Protein AF-A0A5K0YYT6-F1 (afdb_monomer_lite)

Foldseek 3Di:
DDWPDKAWDDWDWDAFPVRFIKIWTWMWTADPPQGIWTWIKIWDDDPNDIDIDIDIDHADPVRHDDPVNVVVVVVVSVPPHDDD

Secondary structure (DSSP, 8-state):
--EEEEEEEEEEEEE-TTS-EEEEEEEEEEETTTEEEEEEEEEEEETTEEEEEEEEEE-BTTBPPPHHHHHHHHHHHHT-----

Radius of gyration: 14.09 Å; chains: 1; bounding box: 33×18×41 Å

Organism: NCBI:txid210225

Sequence (84 aa):
ESTKGAEVIQVRERTAEGGFPVYEFEYKVDSSRGGVKRIFSAAFVASKKLYLLNISHSDSQASPLNPQTKLLLEKVLGSFDLSS

InterPro domains:
  IPR002683 PsbP, C-terminal [PF01789] (3-81)
  IPR016123 Mog1/PsbP, alpha/beta/alpha sandwich [SSF55724] (4-82)

pLDDT: mean 91.46, std 8.02, range [58.5, 98.38]

Structure (mmCIF, N/CA/C/O backbone):
data_AF-A0A5K0YYT6-F1
#
_entry.id   AF-A0A5K0YYT6-F1
#
loop_
_atom_site.group_PDB
_atom_site.id
_atom_site.type_symbol
_atom_site.label_atom_id
_atom_site.label_alt_id
_atom_site.label_comp_id
_atom_site.label_asym_id
_atom_site.label_entity_id
_atom_site.label_seq_id
_atom_site.pdbx_PDB_ins_code
_atom_site.Cartn_x
_atom_site.Cartn_y
_atom_site.Cartn_z
_atom_site.occupancy
_atom_site.B_iso_or_equiv
_atom_site.auth_seq_id
_atom_site.auth_comp_id
_atom_site.auth_asym_id
_atom_site.auth_atom_id
_atom_site.pdbx_PDB_model_num
ATOM 1 N N . GLU A 1 1 ? -5.801 9.719 -16.936 1.00 60.12 1 GLU A N 1
ATOM 2 C CA . GLU A 1 1 ? -4.837 8.609 -17.119 1.00 60.12 1 GLU A CA 1
ATOM 3 C C . GLU A 1 1 ? -5.644 7.313 -17.084 1.00 60.12 1 GLU A C 1
ATOM 5 O O . GLU A 1 1 ? -6.596 7.277 -16.317 1.00 60.12 1 GLU A O 1
ATOM 10 N N . SER A 1 2 ? -5.382 6.329 -17.952 1.00 79.06 2 SER A N 1
ATOM 11 C CA . SER A 1 2 ? -6.123 5.053 -17.974 1.00 79.06 2 SER A CA 1
ATOM 12 C C . SER A 1 2 ? -5.191 3.910 -17.578 1.00 79.06 2 SER A C 1
ATOM 14 O O . SER A 1 2 ? -4.020 3.915 -17.966 1.00 79.06 2 SER A O 1
ATOM 16 N N . THR A 1 3 ? -5.696 2.960 -16.796 1.00 85.19 3 THR A N 1
ATOM 17 C CA . THR A 1 3 ? -4.958 1.764 -16.380 1.00 85.19 3 THR A CA 1
ATOM 18 C C . THR A 1 3 ? -5.064 0.697 -17.461 1.00 85.19 3 THR A C 1
ATOM 20 O O . THR A 1 3 ? -6.165 0.310 -17.841 1.00 85.19 3 THR A O 1
ATOM 23 N N . LYS A 1 4 ? -3.920 0.214 -17.945 1.00 89.25 4 LYS A N 1
ATOM 24 C CA . LYS A 1 4 ? -3.832 -0.901 -18.898 1.00 89.25 4 LYS A CA 1
ATOM 25 C C . LYS A 1 4 ? -3.886 -2.253 -18.195 1.00 89.25 4 LYS A C 1
ATOM 27 O O . LYS A 1 4 ? -4.472 -3.192 -18.717 1.00 89.25 4 LYS A O 1
ATOM 32 N N . GLY A 1 5 ? -3.278 -2.341 -17.017 1.00 92.00 5 GLY A N 1
ATOM 33 C CA . GLY A 1 5 ? -3.221 -3.563 -16.229 1.00 92.00 5 GLY A CA 1
ATOM 34 C C . GLY A 1 5 ? -2.714 -3.304 -14.818 1.00 92.00 5 GLY A C 1
ATOM 35 O O . GLY A 1 5 ? -2.099 -2.268 -14.5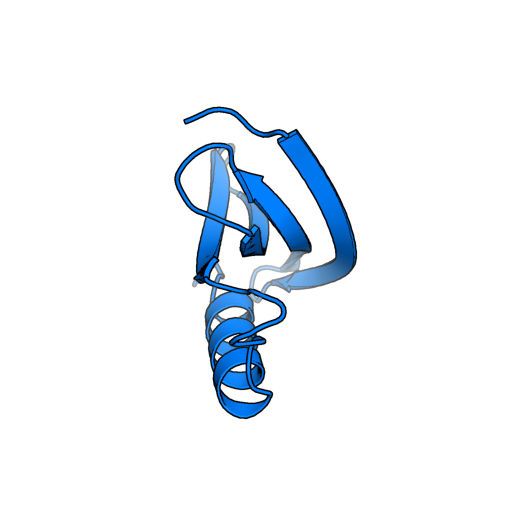45 1.00 92.00 5 GLY A O 1
ATOM 36 N N . ALA A 1 6 ? -2.989 -4.252 -13.928 1.00 93.62 6 ALA A N 1
ATOM 37 C CA . ALA A 1 6 ? -2.461 -4.262 -12.576 1.00 93.62 6 ALA A CA 1
ATOM 38 C C . ALA A 1 6 ? -2.040 -5.681 -12.188 1.00 93.62 6 ALA A C 1
ATOM 40 O O . ALA A 1 6 ? -2.686 -6.654 -12.573 1.00 93.62 6 ALA A O 1
ATOM 41 N N . GLU A 1 7 ? -0.966 -5.784 -11.416 1.00 95.69 7 GLU A N 1
ATOM 42 C CA . GLU A 1 7 ? -0.413 -7.048 -10.930 1.00 95.69 7 GLU A CA 1
ATOM 43 C C . GLU A 1 7 ? -0.174 -6.920 -9.429 1.00 95.69 7 GLU A C 1
ATOM 45 O O . GLU A 1 7 ? 0.580 -6.046 -9.002 1.00 95.69 7 GLU A O 1
ATOM 50 N N . VAL A 1 8 ? -0.804 -7.776 -8.625 1.00 97.06 8 VAL A N 1
ATOM 51 C CA . VAL A 1 8 ? -0.521 -7.850 -7.187 1.00 97.06 8 VAL A CA 1
ATOM 52 C C . VAL A 1 8 ? 0.754 -8.656 -6.985 1.00 97.06 8 VAL A C 1
ATOM 54 O O . VAL A 1 8 ? 0.845 -9.791 -7.439 1.00 97.06 8 VAL A O 1
ATOM 57 N N . ILE A 1 9 ? 1.725 -8.076 -6.284 1.00 96.69 9 ILE A N 1
ATOM 58 C CA . ILE A 1 9 ? 2.961 -8.763 -5.904 1.00 96.69 9 ILE A CA 1
ATOM 59 C C . ILE A 1 9 ? 2.842 -9.356 -4.510 1.00 96.69 9 ILE A C 1
ATOM 61 O O . ILE A 1 9 ? 3.322 -10.460 -4.267 1.00 96.69 9 ILE A O 1
ATOM 65 N N . GLN A 1 10 ? 2.239 -8.619 -3.579 1.00 97.25 10 GLN A N 1
ATOM 66 C CA . GLN A 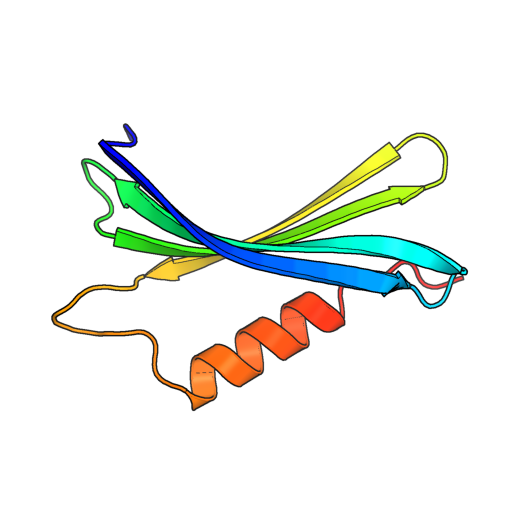1 10 ? 2.203 -9.037 -2.189 1.00 97.25 10 GLN A CA 1
ATOM 67 C C . GLN A 1 10 ? 0.973 -8.504 -1.471 1.00 97.25 10 GLN A C 1
ATOM 69 O O . GLN A 1 10 ? 0.545 -7.373 -1.702 1.00 97.25 10 GLN A O 1
ATOM 74 N N . VAL A 1 11 ? 0.473 -9.318 -0.547 1.00 97.62 11 VAL A N 1
ATOM 75 C CA . VAL A 1 11 ? -0.536 -8.947 0.443 1.00 97.62 11 VAL A CA 1
ATOM 76 C C . VAL A 1 11 ? -0.000 -9.341 1.813 1.00 97.62 11 VAL A C 1
ATOM 78 O O . VAL A 1 11 ? 0.562 -10.428 1.964 1.00 97.62 11 VAL A O 1
ATOM 81 N N . ARG A 1 12 ? -0.135 -8.459 2.800 1.00 96.88 12 ARG A N 1
ATOM 82 C CA . ARG A 1 12 ? 0.196 -8.736 4.201 1.00 96.88 12 ARG A CA 1
ATOM 83 C C . ARG A 1 12 ? -0.894 -8.189 5.110 1.00 96.88 12 ARG A C 1
ATOM 85 O O . ARG A 1 12 ? -1.575 -7.225 4.775 1.00 96.88 12 ARG A O 1
ATOM 92 N N . GLU A 1 13 ? -1.015 -8.801 6.274 1.00 96.25 13 GLU A N 1
ATOM 93 C CA . GLU A 1 13 ? -1.771 -8.269 7.399 1.00 96.25 13 GLU A CA 1
ATOM 94 C C . GLU A 1 13 ? -0.793 -8.093 8.558 1.00 96.25 13 GLU A C 1
ATOM 96 O O . GLU A 1 13 ? 0.030 -8.975 8.821 1.00 96.25 13 GLU A O 1
ATOM 101 N N . ARG A 1 14 ? -0.862 -6.949 9.235 1.00 94.19 14 ARG A N 1
ATOM 102 C CA . ARG A 1 14 ? -0.158 -6.711 10.496 1.00 94.19 14 ARG A CA 1
ATOM 103 C C . ARG A 1 14 ? -1.112 -6.123 11.520 1.00 94.19 14 ARG A C 1
ATOM 105 O O . ARG A 1 14 ? -2.094 -5.478 11.165 1.00 94.19 14 ARG A O 1
ATOM 112 N N . THR A 1 15 ? -0.785 -6.284 12.791 1.00 91.06 15 THR A N 1
ATOM 113 C CA . THR A 1 15 ? -1.504 -5.619 13.878 1.00 91.06 15 THR A CA 1
ATOM 114 C C . THR A 1 15 ? -0.901 -4.235 14.110 1.00 91.06 15 THR A C 1
ATOM 116 O O . THR A 1 15 ? 0.316 -4.107 14.246 1.00 91.06 15 THR A O 1
ATOM 119 N N . ALA A 1 16 ? -1.745 -3.206 14.121 1.00 86.31 16 ALA A N 1
ATOM 120 C CA . ALA A 1 16 ? -1.388 -1.848 14.519 1.00 86.31 16 ALA A CA 1
ATOM 121 C C . ALA A 1 16 ? -1.105 -1.741 16.025 1.00 86.31 16 ALA A C 1
ATOM 123 O O . ALA A 1 16 ? -1.527 -2.599 16.804 1.00 86.31 16 ALA A O 1
ATOM 124 N N . GLU A 1 17 ? -0.472 -0.647 16.453 1.00 82.75 17 GLU A N 1
ATOM 125 C CA . GLU A 1 17 ? -0.232 -0.358 17.878 1.00 82.75 17 GLU A CA 1
ATOM 126 C C . GLU A 1 17 ? -1.546 -0.333 18.692 1.00 82.75 17 GLU A C 1
ATOM 128 O O . GLU A 1 17 ? -1.596 -0.808 19.825 1.00 82.75 17 GLU A O 1
ATOM 133 N N . GLY A 1 18 ? -2.654 0.097 18.074 1.00 78.25 18 GLY A N 1
ATOM 134 C CA . GLY A 1 18 ? -4.002 0.071 18.657 1.00 78.25 18 GLY A CA 1
ATOM 135 C C . GLY A 1 18 ? -4.734 -1.281 18.611 1.00 78.25 18 GLY A C 1
ATOM 136 O O . GLY A 1 18 ? -5.928 -1.331 18.906 1.00 78.25 18 GLY A O 1
ATOM 137 N N . GLY A 1 19 ? -4.074 -2.370 18.201 1.00 86.06 19 GLY A N 1
ATOM 138 C CA . GLY A 1 19 ? -4.632 -3.729 18.206 1.00 86.06 19 GLY A CA 1
ATOM 139 C C . GLY A 1 19 ? -5.582 -4.071 17.050 1.00 86.06 19 GLY A C 1
ATOM 140 O O . GLY A 1 19 ? -6.119 -5.177 17.011 1.00 86.06 19 GLY A O 1
ATOM 141 N N . PHE A 1 20 ? -5.799 -3.157 16.103 1.00 88.62 20 PHE A N 1
ATOM 142 C CA . PHE A 1 20 ? -6.618 -3.400 14.911 1.00 88.62 20 PHE A CA 1
ATOM 143 C C . PHE A 1 20 ? -5.764 -3.895 13.726 1.00 88.62 20 PHE A C 1
ATOM 145 O O . PHE A 1 20 ? -4.562 -3.627 13.678 1.00 88.62 20 PHE A O 1
ATOM 152 N N . PRO A 1 21 ? -6.348 -4.623 12.757 1.00 94.75 21 PRO A N 1
ATOM 153 C CA . PRO A 1 21 ? -5.611 -5.085 11.586 1.00 94.75 21 PRO A CA 1
ATOM 154 C C . PRO A 1 21 ? -5.339 -3.940 10.600 1.00 94.75 21 PRO A C 1
ATOM 156 O O . PRO A 1 21 ? -6.225 -3.136 10.294 1.00 94.75 21 PRO A O 1
ATOM 159 N N . VAL A 1 22 ? -4.122 -3.915 10.059 1.00 96.69 22 VAL A N 1
ATOM 160 C CA . VAL A 1 22 ? -3.707 -3.101 8.914 1.00 96.69 22 VAL A CA 1
ATOM 161 C C . VAL A 1 22 ? -3.393 -4.034 7.754 1.00 96.69 22 VAL A C 1
ATOM 163 O O . VAL A 1 22 ? -2.536 -4.913 7.861 1.00 96.69 22 VAL A O 1
ATOM 166 N N . TYR A 1 23 ? -4.085 -3.827 6.638 1.00 97.81 23 TYR A N 1
ATOM 167 C CA . TYR A 1 23 ? -3.886 -4.582 5.407 1.00 97.81 23 TYR A CA 1
ATOM 168 C C . TYR A 1 23 ? -2.931 -3.834 4.494 1.00 97.81 23 TYR A C 1
ATOM 170 O O . TYR A 1 23 ? -3.178 -2.678 4.150 1.00 97.81 23 TYR A O 1
ATOM 178 N N . GLU A 1 24 ? -1.862 -4.500 4.082 1.00 98.06 24 GLU A N 1
ATOM 179 C CA . GLU A 1 24 ? -0.817 -3.947 3.235 1.00 98.06 24 GLU A CA 1
ATOM 180 C C . GLU A 1 24 ? -0.788 -4.645 1.874 1.00 98.06 24 GLU A C 1
ATOM 182 O O . GLU A 1 24 ? -0.889 -5.871 1.781 1.00 98.06 24 GLU A O 1
ATOM 187 N N . PHE A 1 25 ? -0.603 -3.866 0.811 1.00 98.06 25 PHE A N 1
ATOM 188 C CA . PHE A 1 25 ? -0.552 -4.340 -0.567 1.00 98.06 25 PHE A CA 1
ATOM 189 C C . PHE A 1 25 ? 0.677 -3.772 -1.272 1.00 98.06 25 PHE A C 1
ATOM 191 O O . PHE A 1 25 ? 0.957 -2.579 -1.185 1.00 98.06 25 PHE A O 1
ATOM 198 N N . GLU A 1 26 ? 1.380 -4.610 -2.026 1.00 97.94 26 GLU A N 1
ATOM 199 C CA . GLU A 1 26 ? 2.371 -4.183 -3.014 1.00 97.94 26 GLU A CA 1
ATOM 200 C C . GLU A 1 26 ? 1.871 -4.621 -4.390 1.00 97.94 26 GLU A C 1
ATOM 202 O O . GLU A 1 26 ? 1.627 -5.809 -4.613 1.00 97.94 26 GLU A O 1
ATOM 207 N N . TYR A 1 27 ? 1.705 -3.686 -5.322 1.00 96.62 27 TYR A N 1
ATOM 208 C CA . TYR A 1 27 ? 1.227 -3.997 -6.669 1.00 96.62 27 TYR A CA 1
ATOM 209 C C . TYR A 1 27 ? 1.854 -3.097 -7.733 1.00 96.62 27 TYR A C 1
ATOM 211 O O . TYR A 1 27 ? 2.366 -2.019 -7.443 1.00 96.62 27 TYR A O 1
ATOM 219 N N . LYS A 1 28 ? 1.849 -3.548 -8.986 1.00 95.25 28 LYS A N 1
ATOM 220 C CA . LYS A 1 28 ? 2.220 -2.742 -10.150 1.00 95.25 28 LYS A CA 1
ATOM 221 C C . LYS A 1 28 ? 0.973 -2.261 -10.872 1.00 95.25 28 LYS A C 1
ATOM 223 O O . LYS A 1 28 ? 0.004 -3.004 -10.987 1.00 95.25 28 LYS A O 1
ATOM 228 N N . VAL A 1 29 ? 1.017 -1.038 -11.385 1.00 93.75 29 VAL A N 1
ATOM 229 C CA . VAL A 1 29 ? -0.011 -0.467 -12.263 1.00 93.75 29 VAL A CA 1
ATOM 230 C C . VAL A 1 29 ? 0.666 0.014 -13.533 1.00 93.75 29 VAL A C 1
ATOM 232 O O . VAL A 1 29 ? 1.530 0.888 -13.468 1.00 93.75 29 VAL A O 1
ATOM 235 N N . ASP A 1 30 ? 0.272 -0.532 -14.682 1.00 91.56 30 ASP A N 1
ATOM 236 C CA . ASP A 1 30 ? 0.666 0.010 -15.982 1.00 91.56 30 ASP A CA 1
ATOM 237 C C . ASP A 1 30 ? -0.349 1.065 -16.413 1.00 91.56 30 ASP A C 1
ATOM 239 O O . ASP A 1 30 ? -1.541 0.789 -16.583 1.00 91.56 30 ASP A O 1
ATOM 243 N N . SER A 1 31 ? 0.129 2.292 -16.575 1.00 83.81 31 SER A N 1
ATOM 244 C CA . SER A 1 31 ? -0.689 3.422 -16.975 1.00 83.81 31 SER A CA 1
ATOM 245 C C . SER A 1 31 ? -0.420 3.829 -18.420 1.00 83.81 31 SER A C 1
ATOM 247 O O . SER A 1 31 ? 0.692 3.776 -18.946 1.00 83.81 31 SER A O 1
ATOM 249 N N . SER A 1 32 ? -1.458 4.325 -19.084 1.00 79.75 32 SER A N 1
ATOM 250 C CA . SER A 1 32 ? -1.381 4.718 -20.487 1.00 79.75 32 SER A CA 1
ATOM 251 C C . SER A 1 32 ? -0.438 5.893 -20.762 1.00 79.75 32 SER A C 1
ATOM 253 O O . SER A 1 32 ? 0.021 6.030 -21.892 1.00 79.75 32 SER A O 1
ATOM 255 N N . ARG A 1 33 ? -0.173 6.750 -19.766 1.00 77.31 33 ARG A N 1
ATOM 256 C CA . ARG A 1 33 ? 0.630 7.980 -19.917 1.00 77.31 33 ARG A CA 1
ATOM 257 C C . ARG A 1 33 ? 1.710 8.176 -18.846 1.00 77.31 33 ARG A C 1
ATOM 259 O O . ARG A 1 33 ? 2.556 9.039 -19.030 1.00 77.31 33 ARG A O 1
ATOM 266 N N . GLY A 1 34 ? 1.684 7.417 -17.751 1.00 77.19 34 GLY A N 1
ATOM 267 C CA . GLY A 1 34 ? 2.605 7.563 -16.618 1.00 77.19 34 GLY A CA 1
ATOM 268 C C . GLY A 1 34 ? 3.602 6.413 -16.461 1.00 77.19 34 GLY A C 1
ATOM 269 O O . GLY A 1 34 ? 4.303 6.371 -15.455 1.00 77.19 34 GLY A O 1
ATOM 270 N N . GLY A 1 35 ? 3.648 5.481 -17.421 1.00 86.12 35 GLY A N 1
ATOM 271 C CA . GLY A 1 35 ? 4.464 4.271 -17.337 1.00 86.12 35 GLY A CA 1
ATOM 272 C C . GLY A 1 35 ? 3.976 3.294 -16.266 1.00 86.12 35 GLY A C 1
ATOM 273 O O . GLY A 1 35 ? 2.868 3.424 -15.732 1.00 86.12 35 GLY A O 1
ATOM 274 N N . VAL A 1 36 ? 4.818 2.307 -15.966 1.00 91.38 36 VAL A N 1
ATOM 275 C CA . VAL A 1 36 ? 4.570 1.348 -14.889 1.00 91.38 36 VAL A CA 1
ATOM 276 C C . VAL A 1 36 ? 4.962 1.983 -13.553 1.00 91.38 36 VAL A C 1
ATOM 278 O O . VAL A 1 36 ? 6.020 2.599 -13.415 1.00 91.38 36 VAL A O 1
ATOM 281 N N . LYS A 1 37 ? 4.076 1.861 -12.568 1.00 93.06 37 LYS A N 1
ATOM 282 C CA . LYS A 1 37 ? 4.275 2.329 -11.193 1.00 93.06 37 LYS A CA 1
ATOM 283 C C . LYS A 1 37 ? 4.226 1.137 -10.248 1.00 93.06 37 LYS A C 1
ATOM 285 O O . LYS A 1 37 ? 3.371 0.269 -10.412 1.00 93.06 37 LYS A O 1
ATOM 290 N N . ARG A 1 38 ? 5.098 1.117 -9.242 1.00 96.06 38 ARG A N 1
ATOM 291 C CA . ARG A 1 38 ? 5.007 0.244 -8.068 1.00 96.06 38 ARG A CA 1
ATOM 292 C C . ARG A 1 38 ? 4.272 1.001 -6.972 1.00 96.06 38 ARG A C 1
ATOM 294 O O . ARG A 1 38 ? 4.673 2.109 -6.616 1.00 96.06 38 ARG A O 1
ATOM 301 N N . ILE A 1 39 ? 3.204 0.413 -6.461 1.00 96.94 39 ILE A N 1
ATOM 302 C CA . ILE A 1 39 ? 2.374 0.978 -5.408 1.00 96.94 39 ILE A CA 1
ATOM 303 C C . ILE A 1 39 ? 2.560 0.157 -4.136 1.00 96.94 39 ILE A C 1
ATOM 305 O O . ILE A 1 39 ? 2.505 -1.072 -4.183 1.00 96.94 39 ILE A O 1
ATOM 309 N N . PHE A 1 40 ? 2.770 0.853 -3.021 1.00 98.38 40 PHE A N 1
ATOM 310 C CA . PHE A 1 40 ? 2.713 0.306 -1.669 1.00 98.38 40 PHE A CA 1
ATOM 311 C C . PHE A 1 40 ? 1.521 0.948 -0.967 1.00 98.38 40 PHE A C 1
ATOM 313 O O . PHE A 1 40 ? 1.461 2.176 -0.852 1.00 98.38 40 PHE A O 1
ATOM 320 N N . SER A 1 41 ? 0.573 0.135 -0.522 1.00 98.31 41 SER A N 1
ATOM 321 C CA . SER A 1 41 ? -0.678 0.609 0.063 1.00 98.31 41 SER A CA 1
ATOM 322 C C . SER A 1 41 ? -0.908 -0.002 1.425 1.00 98.31 41 SER A C 1
ATOM 324 O O . SER A 1 41 ? -0.604 -1.173 1.623 1.00 98.31 41 SER A O 1
ATOM 326 N N . ALA A 1 42 ? -1.473 0.777 2.339 1.00 97.81 42 ALA A N 1
ATOM 327 C CA . ALA A 1 42 ? -1.942 0.295 3.630 1.00 97.81 42 ALA A CA 1
ATOM 328 C C . ALA A 1 42 ? -3.367 0.795 3.876 1.00 97.81 42 ALA A C 1
ATOM 330 O O . ALA A 1 42 ? -3.702 1.931 3.527 1.00 97.81 42 ALA A O 1
ATOM 331 N N . ALA A 1 43 ? -4.202 -0.055 4.465 1.00 97.38 43 ALA A N 1
ATOM 332 C CA . ALA A 1 43 ? -5.591 0.249 4.761 1.00 97.38 43 ALA A CA 1
ATOM 333 C C . ALA A 1 43 ? -6.009 -0.314 6.120 1.00 97.38 43 ALA A C 1
ATOM 335 O O . ALA A 1 43 ? -5.716 -1.464 6.442 1.00 97.38 43 ALA A O 1
ATOM 336 N N . PHE A 1 44 ? -6.751 0.479 6.888 1.00 95.31 44 PHE A N 1
ATOM 337 C CA . PHE A 1 44 ? -7.413 0.023 8.109 1.00 95.31 44 PHE A CA 1
ATOM 338 C C . PHE A 1 44 ? -8.670 0.851 8.393 1.00 95.31 44 PHE A C 1
ATOM 340 O O . PHE A 1 44 ? -8.875 1.931 7.831 1.00 95.31 44 PHE A O 1
ATOM 347 N N . VAL A 1 45 ? -9.524 0.338 9.279 1.00 93.44 45 VAL A N 1
ATOM 348 C CA . VAL A 1 45 ? -10.735 1.026 9.737 1.00 93.44 45 VAL A CA 1
ATOM 349 C C . VAL A 1 45 ? -10.627 1.296 11.228 1.00 93.44 45 VAL A C 1
ATOM 351 O O . VAL A 1 45 ? -10.405 0.382 12.014 1.00 93.44 45 VAL A O 1
ATOM 354 N N . ALA A 1 46 ? -10.851 2.546 11.618 1.00 90.94 46 ALA A N 1
ATOM 355 C CA . ALA A 1 46 ? -10.894 2.962 13.014 1.00 90.94 46 ALA A CA 1
ATOM 356 C C . ALA A 1 46 ? -11.912 4.089 13.191 1.00 90.94 46 ALA A C 1
ATOM 358 O O . ALA A 1 46 ? -12.120 4.895 12.284 1.00 90.94 46 ALA A O 1
ATOM 359 N N . SER A 1 47 ? -12.593 4.142 14.339 1.00 90.31 47 SER A N 1
ATOM 360 C CA . SER A 1 47 ? -13.575 5.198 14.649 1.00 90.31 47 SER A CA 1
ATOM 361 C C . SER A 1 47 ? -14.598 5.453 13.524 1.00 90.31 47 SER A C 1
ATOM 363 O O . SER A 1 47 ? -14.957 6.597 13.243 1.00 90.31 47 SER A O 1
ATOM 365 N N . LYS A 1 48 ? -15.064 4.377 12.865 1.00 93.12 48 LYS A N 1
ATOM 366 C CA . LYS A 1 48 ? -15.998 4.393 11.717 1.00 93.12 48 LYS A CA 1
ATOM 367 C C . LYS A 1 48 ? -15.470 5.116 10.463 1.00 93.12 48 LYS A C 1
ATOM 369 O O . LYS A 1 48 ? -16.262 5.553 9.631 1.00 93.12 48 LYS A O 1
ATOM 374 N N . LYS A 1 49 ? -14.150 5.242 10.313 1.00 94.62 49 LYS A N 1
ATOM 375 C CA . LYS A 1 49 ? -13.482 5.859 9.159 1.00 94.62 49 LYS A CA 1
ATOM 376 C C . LYS A 1 49 ? -12.509 4.873 8.517 1.00 94.62 49 LYS A C 1
ATOM 378 O O . LYS A 1 49 ? -11.814 4.145 9.222 1.00 94.62 49 LYS A O 1
ATOM 383 N N . LEU A 1 50 ? -12.472 4.869 7.185 1.00 95.75 50 LEU A N 1
ATOM 384 C CA . LEU A 1 50 ? -11.477 4.148 6.394 1.00 95.75 50 LEU A CA 1
ATOM 385 C C . LEU A 1 50 ? -10.259 5.051 6.185 1.00 95.75 50 LEU A C 1
ATOM 387 O O . LEU A 1 50 ? -10.394 6.163 5.675 1.00 95.75 50 LEU A O 1
ATOM 391 N N . TYR A 1 51 ? -9.087 4.551 6.555 1.00 95.62 51 TYR A N 1
ATOM 392 C CA . TYR A 1 51 ? -7.806 5.214 6.361 1.00 95.62 51 TYR A CA 1
ATOM 393 C C . TYR A 1 51 ? -7.038 4.481 5.270 1.00 95.62 51 TYR A C 1
ATOM 395 O O . TYR A 1 51 ? -6.928 3.257 5.308 1.00 95.62 51 TYR A O 1
ATOM 403 N N . LEU A 1 52 ? -6.533 5.231 4.291 1.00 97.38 52 LEU A N 1
ATOM 404 C CA . LEU A 1 52 ? -5.799 4.700 3.148 1.00 97.38 52 LEU A CA 1
ATOM 405 C C . LEU A 1 52 ? -4.491 5.470 2.987 1.00 97.38 52 LEU A C 1
ATOM 407 O O . LEU A 1 52 ? -4.506 6.695 2.862 1.00 97.38 52 LEU A O 1
ATOM 411 N N . LEU A 1 53 ? -3.381 4.744 2.920 1.00 97.56 53 LEU A N 1
ATOM 412 C 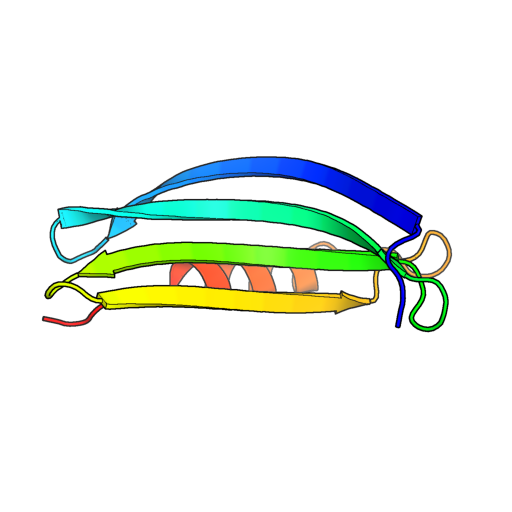CA . LEU A 1 53 ? -2.101 5.248 2.442 1.00 97.56 53 LEU A CA 1
ATOM 413 C C . LEU A 1 53 ? -1.815 4.621 1.079 1.00 97.56 53 LEU A C 1
ATOM 415 O O . LEU A 1 53 ? -1.944 3.412 0.914 1.00 97.56 53 LEU A O 1
ATOM 419 N N . ASN A 1 54 ? -1.405 5.446 0.118 1.00 97.50 54 ASN A N 1
ATOM 420 C CA . ASN A 1 54 ? -0.916 5.012 -1.185 1.00 97.50 54 ASN A CA 1
ATOM 421 C C . ASN A 1 54 ? 0.416 5.699 -1.468 1.00 97.50 54 ASN A C 1
ATOM 423 O O . ASN A 1 54 ? 0.466 6.916 -1.644 1.00 97.50 54 ASN A O 1
ATOM 427 N N . ILE A 1 55 ? 1.483 4.913 -1.553 1.00 97.62 55 ILE A N 1
ATOM 428 C CA . ILE A 1 55 ? 2.807 5.374 -1.951 1.00 97.62 55 ILE A CA 1
ATOM 429 C C . ILE A 1 55 ? 3.045 4.906 -3.384 1.00 97.62 55 ILE A C 1
ATOM 431 O O . ILE A 1 55 ? 3.101 3.708 -3.648 1.00 97.62 55 ILE A O 1
ATOM 435 N N . SER A 1 56 ? 3.179 5.849 -4.315 1.00 95.19 56 SER A N 1
ATOM 436 C CA . SER A 1 56 ? 3.433 5.557 -5.727 1.00 95.19 56 SER A CA 1
ATOM 437 C C . SER A 1 56 ? 4.889 5.835 -6.077 1.00 95.19 56 SER A C 1
ATOM 439 O O . SER A 1 56 ? 5.362 6.957 -5.912 1.00 95.19 56 SER A O 1
ATOM 441 N N . HIS A 1 57 ? 5.568 4.846 -6.648 1.00 94.44 57 HIS A N 1
ATOM 442 C CA . HIS A 1 57 ? 6.934 4.959 -7.149 1.00 94.44 57 HIS A CA 1
ATOM 443 C C . HIS A 1 57 ? 6.986 4.571 -8.633 1.00 94.44 57 HIS A C 1
ATOM 445 O O . HIS A 1 57 ? 6.351 3.602 -9.041 1.00 94.44 57 HIS A O 1
ATOM 451 N N . SER A 1 58 ? 7.733 5.310 -9.456 1.00 91.50 58 SER A N 1
ATOM 452 C CA . SER A 1 58 ? 7.953 4.930 -10.861 1.00 91.50 58 SER A CA 1
ATOM 453 C C . SER A 1 58 ? 8.796 3.655 -10.921 1.00 91.50 58 SER A C 1
ATOM 455 O O . SER A 1 58 ? 9.859 3.605 -10.313 1.00 91.50 58 SER A O 1
ATOM 457 N N . ASP A 1 59 ? 8.339 2.611 -11.601 1.00 87.50 59 ASP A N 1
ATOM 458 C CA . ASP A 1 59 ? 9.034 1.321 -11.634 1.00 87.50 59 ASP A CA 1
ATOM 459 C C . ASP A 1 59 ? 8.959 0.752 -13.044 1.00 87.50 59 ASP A C 1
ATOM 461 O O . ASP A 1 59 ? 7.905 0.313 -13.493 1.00 87.50 59 ASP A O 1
ATOM 465 N N . SER A 1 60 ? 10.073 0.791 -13.767 1.00 83.88 60 SER A N 1
ATOM 466 C CA . SER A 1 60 ? 10.139 0.346 -15.160 1.00 83.88 60 SER A CA 1
ATOM 467 C C . SER A 1 60 ? 11.222 -0.708 -15.329 1.00 83.88 60 SER A C 1
ATOM 469 O O . SER A 1 60 ? 12.154 -0.772 -14.538 1.00 83.88 60 SER A O 1
ATOM 471 N N . GLN A 1 61 ? 11.162 -1.504 -16.398 1.00 81.31 61 GLN A N 1
ATOM 472 C CA . GLN A 1 61 ? 12.250 -2.448 -16.686 1.00 81.31 61 GLN A CA 1
ATOM 473 C C . GLN A 1 61 ? 13.608 -1.746 -16.872 1.00 81.31 61 GLN A C 1
ATOM 475 O O . GLN A 1 61 ? 14.635 -2.308 -16.512 1.00 81.31 61 GLN A O 1
ATOM 480 N N . ALA A 1 62 ? 13.613 -0.516 -17.396 1.00 83.88 62 ALA A N 1
ATOM 481 C CA . ALA A 1 62 ? 14.828 0.274 -17.602 1.00 83.88 62 ALA A CA 1
ATOM 482 C C . ALA A 1 62 ? 15.377 0.904 -16.309 1.00 83.88 62 ALA A C 1
ATOM 484 O O . ALA A 1 62 ? 16.563 1.202 -16.222 1.00 83.88 62 ALA A O 1
ATOM 485 N N . SER A 1 63 ? 14.516 1.121 -15.315 1.00 84.44 63 SER A N 1
ATOM 486 C CA . SER A 1 63 ? 14.869 1.681 -14.010 1.00 84.44 63 SER A CA 1
ATOM 487 C C . SER A 1 63 ? 14.000 1.004 -12.950 1.00 84.44 63 SER A C 1
ATOM 489 O O . SER A 1 63 ? 12.943 1.539 -12.584 1.00 84.44 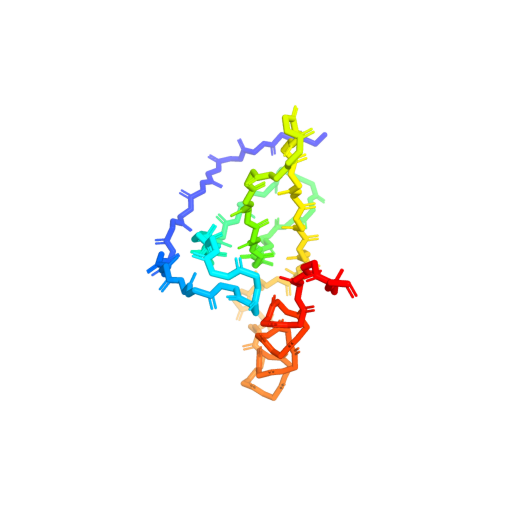63 SER A O 1
ATOM 491 N N . PRO A 1 64 ? 14.366 -0.228 -12.552 1.00 89.88 64 PRO A N 1
ATOM 492 C CA . PRO A 1 64 ? 13.597 -0.980 -11.579 1.00 89.88 64 PRO A CA 1
ATOM 493 C C . PRO A 1 64 ? 13.741 -0.350 -10.196 1.00 89.88 64 PRO A C 1
ATOM 495 O O . PRO A 1 64 ? 14.772 0.246 -9.868 1.00 89.88 64 PRO A O 1
ATOM 498 N N . LEU A 1 65 ? 12.720 -0.520 -9.357 1.00 93.38 65 LEU A N 1
ATOM 499 C CA . LEU A 1 65 ? 12.794 -0.127 -7.953 1.00 93.38 65 LEU A CA 1
ATOM 500 C C . LEU A 1 65 ? 14.015 -0.777 -7.280 1.00 93.38 65 LEU A C 1
ATOM 502 O O . LEU A 1 65 ? 14.093 -1.999 -7.143 1.00 93.38 65 LEU A O 1
ATOM 506 N N . ASN A 1 66 ? 14.962 0.051 -6.835 1.00 94.44 66 ASN A N 1
ATOM 507 C CA . ASN A 1 66 ? 16.155 -0.447 -6.161 1.00 94.44 66 ASN A CA 1
ATOM 508 C C . ASN A 1 66 ? 15.827 -0.929 -4.725 1.00 94.44 66 ASN A C 1
ATOM 510 O O . ASN A 1 66 ? 14.896 -0.408 -4.095 1.00 94.44 66 ASN A O 1
ATOM 514 N N . PRO A 1 67 ? 16.591 -1.893 -4.174 1.00 95.19 67 PRO A N 1
ATOM 515 C CA . PRO A 1 67 ? 16.305 -2.471 -2.860 1.00 95.19 67 PRO A CA 1
ATOM 516 C C . PRO A 1 67 ? 16.345 -1.471 -1.696 1.00 95.19 67 PRO A C 1
ATOM 518 O O . PRO A 1 67 ? 15.540 -1.580 -0.775 1.00 95.19 67 PRO A O 1
ATOM 521 N N . GLN A 1 68 ? 17.250 -0.486 -1.719 1.00 97.12 68 GLN A N 1
ATOM 522 C CA . GLN A 1 68 ? 17.359 0.509 -0.646 1.00 97.12 68 GLN A CA 1
ATOM 523 C C . GLN A 1 68 ? 16.131 1.426 -0.599 1.00 97.12 68 GLN A C 1
ATOM 525 O O . GLN A 1 68 ? 15.577 1.672 0.472 1.00 97.12 68 GLN A O 1
ATOM 530 N N . THR A 1 69 ? 15.672 1.902 -1.757 1.00 96.31 69 THR A N 1
ATOM 531 C CA . THR A 1 69 ? 14.438 2.675 -1.882 1.00 96.31 69 THR A CA 1
ATOM 532 C C . THR A 1 69 ? 13.246 1.820 -1.485 1.00 96.31 69 THR A C 1
ATOM 534 O O . THR A 1 69 ? 12.422 2.295 -0.713 1.00 96.31 69 THR A O 1
ATOM 537 N N . LYS A 1 70 ? 13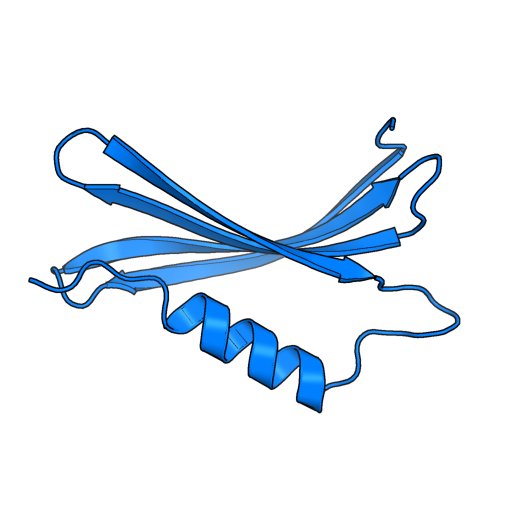.178 0.550 -1.911 1.00 96.50 70 LYS A N 1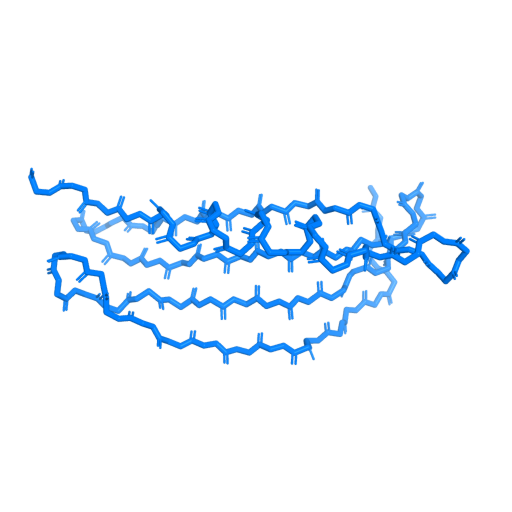
ATOM 538 C CA . LYS A 1 70 ? 12.121 -0.369 -1.464 1.00 96.50 70 LYS A CA 1
ATOM 539 C C . LYS A 1 70 ? 12.052 -0.444 0.063 1.00 96.50 70 LYS A C 1
ATOM 541 O O . LYS A 1 70 ? 10.984 -0.219 0.620 1.00 96.50 70 LYS A O 1
ATOM 546 N N . LEU A 1 71 ? 13.184 -0.667 0.729 1.00 97.50 71 LEU A N 1
ATOM 547 C CA . LEU A 1 71 ? 13.247 -0.735 2.189 1.00 97.50 71 LEU A CA 1
ATOM 548 C C . LEU A 1 71 ? 12.748 0.559 2.855 1.00 97.50 71 LEU A C 1
ATOM 550 O O . LEU A 1 71 ? 12.082 0.509 3.886 1.00 97.50 71 LEU A O 1
ATOM 554 N N . LEU A 1 72 ? 13.061 1.728 2.286 1.00 97.81 72 LEU A N 1
ATOM 555 C CA . LEU A 1 72 ? 12.549 3.008 2.788 1.00 97.81 72 LEU A CA 1
ATOM 556 C C . LEU A 1 72 ? 11.031 3.125 2.612 1.00 97.81 72 LEU A C 1
ATOM 558 O O . LEU A 1 72 ? 10.352 3.542 3.546 1.00 97.81 72 LEU A O 1
ATOM 562 N N . LEU A 1 73 ? 10.491 2.732 1.456 1.00 97.81 73 LEU A N 1
ATOM 563 C CA . LEU A 1 73 ? 9.046 2.757 1.201 1.00 97.81 73 LEU A CA 1
ATOM 564 C C . LEU A 1 73 ? 8.300 1.791 2.131 1.00 97.81 73 LEU A C 1
ATOM 566 O O . LEU A 1 73 ? 7.260 2.156 2.670 1.00 97.81 73 LEU A O 1
ATOM 570 N N . GLU A 1 74 ? 8.858 0.605 2.386 1.00 97.00 74 GLU A N 1
ATOM 571 C CA . GLU A 1 74 ? 8.320 -0.362 3.352 1.00 97.00 74 GLU A CA 1
ATOM 572 C C . GLU A 1 74 ? 8.341 0.184 4.786 1.00 97.00 74 GLU A C 1
ATOM 574 O O . GLU A 1 74 ? 7.384 -0.011 5.530 1.00 97.00 74 GLU A O 1
ATOM 579 N N . LYS A 1 75 ? 9.385 0.924 5.178 1.00 96.56 75 LYS A N 1
ATOM 580 C CA . LYS A 1 75 ? 9.421 1.603 6.485 1.00 96.56 75 LYS A CA 1
ATOM 581 C C . LYS A 1 75 ? 8.361 2.696 6.599 1.00 96.56 75 LYS A C 1
ATOM 583 O O . LYS A 1 75 ? 7.709 2.792 7.633 1.00 96.56 75 LYS A O 1
ATOM 588 N N . VAL A 1 76 ? 8.172 3.500 5.550 1.00 96.88 76 VAL A N 1
ATOM 589 C CA . VAL A 1 76 ? 7.110 4.520 5.519 1.00 96.88 76 VAL A CA 1
ATOM 590 C C . VAL A 1 76 ? 5.738 3.849 5.609 1.00 96.88 76 VAL A C 1
ATOM 592 O O . VAL A 1 76 ? 4.906 4.277 6.405 1.00 96.88 76 VAL A O 1
ATOM 595 N N . LEU A 1 77 ? 5.520 2.759 4.869 1.00 97.00 77 LEU A N 1
ATOM 596 C CA . LEU A 1 77 ? 4.295 1.962 4.933 1.00 97.00 77 LEU A CA 1
ATOM 597 C C . LEU A 1 77 ? 4.026 1.430 6.351 1.00 97.00 77 LEU A C 1
ATOM 599 O O . LEU A 1 77 ? 2.934 1.614 6.886 1.00 97.00 77 LEU A O 1
ATOM 603 N N . GLY A 1 78 ? 5.041 0.834 6.980 1.00 94.19 78 GLY A N 1
ATOM 604 C CA . GLY A 1 78 ? 4.946 0.284 8.332 1.00 94.19 78 GLY A CA 1
ATOM 605 C C . GLY A 1 78 ? 4.737 1.342 9.420 1.00 94.19 78 GLY A C 1
ATOM 606 O O . GLY A 1 78 ? 4.221 1.017 10.482 1.00 94.19 78 GLY A O 1
ATOM 607 N N . SER A 1 79 ? 5.084 2.606 9.155 1.00 93.25 79 SER A N 1
ATOM 608 C CA . SER A 1 79 ? 4.817 3.730 10.065 1.00 93.25 79 SER A CA 1
ATOM 609 C C . SER A 1 79 ? 3.382 4.267 9.995 1.00 93.25 79 SER A C 1
ATOM 611 O O . SER A 1 79 ? 3.011 5.125 10.794 1.00 93.25 79 SER A O 1
ATOM 613 N N . PHE A 1 80 ? 2.569 3.796 9.041 1.00 94.06 80 PHE A N 1
ATOM 614 C CA . PHE A 1 80 ? 1.173 4.204 8.919 1.00 94.06 80 PHE A CA 1
ATOM 615 C C . PHE A 1 80 ? 0.316 3.517 9.978 1.00 94.06 80 PHE A C 1
ATOM 617 O O . PHE A 1 80 ? -0.144 2.389 9.797 1.00 94.06 80 PHE A O 1
ATOM 624 N N . ASP A 1 81 ? 0.116 4.204 11.091 1.00 89.94 81 ASP A N 1
ATOM 625 C CA . ASP A 1 81 ? -0.635 3.708 12.236 1.00 89.94 81 ASP A CA 1
ATOM 626 C C . ASP A 1 81 ? -1.461 4.840 12.869 1.00 89.94 81 ASP A C 1
ATOM 628 O O . ASP A 1 81 ? -1.275 6.017 12.541 1.00 89.94 81 ASP A O 1
ATOM 632 N N . LEU A 1 82 ? -2.388 4.499 13.764 1.00 80.62 82 LEU A N 1
ATOM 633 C CA . LEU A 1 82 ? -3.006 5.474 14.657 1.00 80.62 82 LEU A CA 1
ATOM 634 C C . LEU A 1 82 ? -2.280 5.448 15.994 1.00 80.62 82 LEU A C 1
ATOM 636 O O . LEU A 1 82 ? -2.351 4.460 16.719 1.00 80.62 82 LEU A O 1
ATOM 640 N N . SER A 1 83 ? -1.653 6.569 16.344 1.00 69.19 83 SER A N 1
ATOM 641 C CA . SER A 1 83 ? -1.234 6.809 17.720 1.00 69.19 83 SER A CA 1
ATOM 642 C C . SER A 1 83 ? -2.473 6.898 18.612 1.00 69.19 83 SER A C 1
ATOM 644 O O . SER A 1 83 ? -3.411 7.638 18.288 1.00 69.19 83 SER A O 1
ATOM 646 N N . SER A 1 84 ? -2.462 6.160 19.719 1.00 58.50 84 SER A N 1
ATOM 647 C CA . SER A 1 84 ? -3.390 6.347 20.841 1.00 58.50 84 SER A CA 1
ATOM 648 C C . SER A 1 84 ? -3.309 7.754 21.423 1.00 58.50 84 SER A C 1
ATOM 650 O O . SER A 1 84 ? -2.162 8.238 21.566 1.00 58.50 84 SER A O 1
#